Protein AF-A0A954RP31-F1 (afdb_monomer_lite)

Radius of gyration: 17.35 Å; chains: 1; bounding box: 30×21×63 Å

pLDDT: mean 80.09, std 14.46, range [45.56, 96.0]

Foldseek 3Di:
DVPDPPDDPQNVQVVCLVVVPPVNQQWARPDPLLVVLCVLLVHDDPDPVRSGVVQCVVQVVVVGHRSVSNVCCVVCVVVSSVVSVVVVVVVVVVVVPPDDDD

Secondary structure (DSSP, 8-state):
-TTSTT--HHHHHHHHHHTT-GGGTT-----HHHHHHHHHTT---SSHHHHHHHHHHHHHHTT--HHHHHHHHHHTHHHHHHHHHHHHHHHHHHHTTS----

Sequence (102 aa):
MKTFPGIGPKYARNIMMDVYHEDFRDSIAIDVRIKAVTKALGLTFASYDEHEHFFLGVAADAGLNGWELDRLLFNFRGEIETRLQDRGVRTLLKEGGQHCSA

Structure (mmCIF, N/CA/C/O backbone):
data_AF-A0A954RP31-F1
#
_entry.id   AF-A0A954RP31-F1
#
loop_
_atom_site.group_PDB
_atom_site.id
_atom_site.type_symbol
_atom_site.label_atom_id
_atom_site.label_alt_id
_atom_site.label_comp_id
_atom_site.label_asym_id
_atom_site.label_entity_id
_atom_site.label_seq_id
_atom_site.pdbx_PDB_ins_code
_atom_site.Cartn_x
_atom_site.Cartn_y
_atom_site.Cartn_z
_atom_site.occupancy
_atom_site.B_iso_or_equiv
_atom_site.auth_seq_id
_atom_site.auth_comp_id
_atom_site.auth_asym_id
_atom_site.auth_atom_id
_atom_site.pdbx_PDB_model_num
ATOM 1 N N . MET A 1 1 ? 9.706 -0.036 -17.834 1.00 56.75 1 MET A N 1
ATOM 2 C CA . MET A 1 1 ? 9.469 1.338 -17.323 1.00 56.75 1 MET A CA 1
ATOM 3 C C . MET A 1 1 ? 10.559 1.879 -16.398 1.00 56.75 1 MET A C 1
ATOM 5 O O . MET A 1 1 ? 10.866 3.054 -16.516 1.00 56.75 1 MET A O 1
ATOM 9 N N . LYS A 1 2 ? 11.187 1.070 -15.527 1.00 58.09 2 LYS A N 1
ATOM 10 C CA . LYS A 1 2 ? 12.274 1.522 -14.622 1.00 58.09 2 LYS A CA 1
ATOM 11 C C . LYS A 1 2 ? 13.578 1.958 -15.332 1.00 58.09 2 LYS A C 1
ATOM 13 O O . LYS A 1 2 ? 14.525 2.368 -14.679 1.00 58.09 2 LYS A O 1
ATOM 18 N N . THR A 1 3 ? 13.641 1.838 -16.657 1.00 65.69 3 THR A N 1
ATOM 19 C CA . THR A 1 3 ?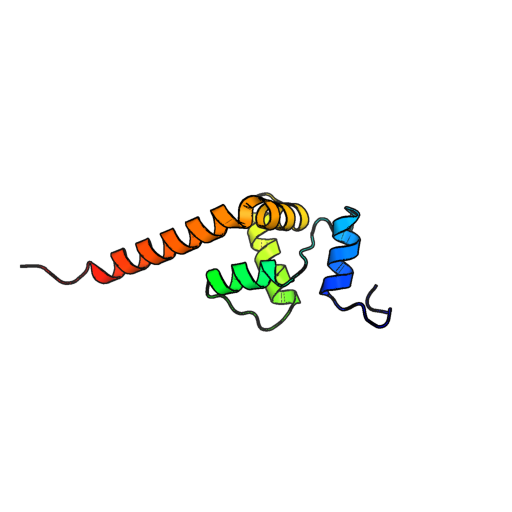 14.794 2.189 -17.502 1.00 65.69 3 THR A CA 1
ATOM 20 C C . THR A 1 3 ? 14.851 3.674 -17.867 1.00 65.69 3 THR A C 1
ATOM 22 O O . THR A 1 3 ? 15.861 4.123 -18.399 1.00 65.69 3 THR A O 1
ATOM 25 N N . PHE A 1 4 ? 13.791 4.442 -17.597 1.00 61.28 4 PHE A N 1
ATOM 26 C CA . PHE A 1 4 ? 13.759 5.879 -17.861 1.00 61.28 4 PHE A CA 1
ATOM 27 C C . PHE A 1 4 ? 14.274 6.670 -16.646 1.00 61.28 4 PHE A C 1
ATOM 29 O O . PHE A 1 4 ? 13.776 6.459 -15.533 1.00 61.28 4 PHE A O 1
ATOM 36 N N . PRO A 1 5 ? 15.232 7.600 -16.831 1.00 64.12 5 PRO A N 1
ATOM 37 C CA . PRO A 1 5 ? 15.712 8.468 -15.760 1.00 64.12 5 PRO A CA 1
ATOM 38 C C . PRO A 1 5 ? 14.551 9.221 -15.095 1.00 64.12 5 PRO A C 1
ATOM 40 O O . PRO A 1 5 ? 13.751 9.859 -15.774 1.00 64.12 5 PRO A O 1
ATOM 43 N N . GLY A 1 6 ? 14.442 9.128 -13.767 1.00 66.06 6 GLY A N 1
ATOM 44 C CA . GLY A 1 6 ? 13.366 9.760 -12.990 1.00 66.06 6 GLY A CA 1
ATOM 45 C C . GLY A 1 6 ? 12.125 8.889 -12.742 1.00 66.06 6 GLY A C 1
ATOM 46 O O . GLY A 1 6 ? 11.279 9.276 -11.935 1.00 66.06 6 GLY A O 1
ATOM 47 N N . ILE A 1 7 ? 12.022 7.693 -13.340 1.00 67.88 7 ILE A N 1
ATOM 48 C CA . ILE A 1 7 ? 10.907 6.763 -13.088 1.00 67.88 7 ILE A CA 1
ATOM 49 C C . ILE A 1 7 ? 11.303 5.720 -12.036 1.00 67.88 7 ILE A C 1
ATOM 51 O O . ILE A 1 7 ? 11.795 4.633 -12.338 1.00 67.88 7 ILE A O 1
ATOM 55 N N . GLY A 1 8 ? 11.049 6.053 -10.769 1.00 73.12 8 GLY A N 1
ATOM 56 C CA . GLY A 1 8 ? 11.122 5.096 -9.661 1.00 73.12 8 GLY A CA 1
ATOM 57 C C . GLY A 1 8 ? 9.935 4.112 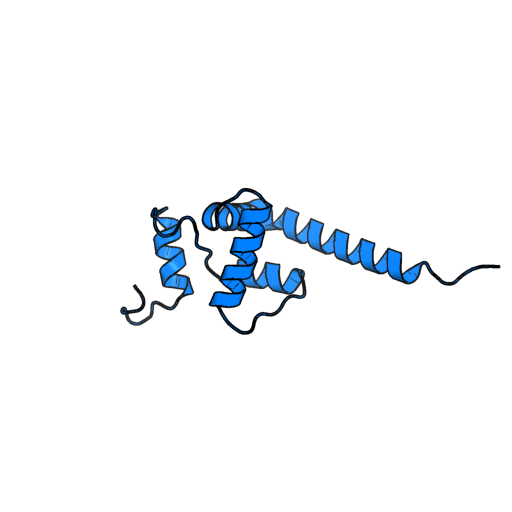-9.629 1.00 73.12 8 GLY A C 1
ATOM 58 O O . GLY A 1 8 ? 8.954 4.310 -10.351 1.00 73.12 8 GLY A O 1
ATOM 59 N N . PRO A 1 9 ? 9.969 3.084 -8.754 1.00 71.06 9 PRO A N 1
ATOM 60 C CA . PRO A 1 9 ? 8.923 2.055 -8.645 1.00 71.06 9 PRO A CA 1
ATOM 61 C C . PRO A 1 9 ? 7.498 2.617 -8.522 1.00 71.06 9 PRO A C 1
ATOM 63 O O . PRO A 1 9 ? 6.605 2.178 -9.239 1.00 71.06 9 PRO A O 1
ATOM 66 N N . LYS A 1 10 ? 7.316 3.672 -7.716 1.00 76.31 10 LYS A N 1
ATOM 67 C CA . LYS A 1 10 ? 6.042 4.395 -7.578 1.00 76.31 10 LYS A CA 1
ATOM 68 C C . LYS A 1 10 ? 5.516 4.918 -8.918 1.00 76.31 10 LYS A C 1
ATOM 70 O O . LYS A 1 10 ? 4.368 4.673 -9.264 1.00 76.31 10 LYS A O 1
ATOM 75 N N . TYR A 1 11 ? 6.330 5.676 -9.657 1.00 67.25 11 TYR A N 1
ATOM 76 C CA . TYR A 1 11 ? 5.887 6.310 -10.903 1.00 67.25 11 TYR A CA 1
ATOM 77 C C . TYR A 1 11 ? 5.646 5.280 -12.007 1.00 67.25 11 TYR A C 1
ATOM 79 O O . TYR A 1 11 ? 4.722 5.449 -12.795 1.00 67.25 11 TYR A O 1
ATOM 87 N N . ALA A 1 12 ? 6.410 4.182 -12.011 1.00 74.62 12 ALA A N 1
ATOM 88 C CA . ALA A 1 12 ? 6.173 3.065 -12.919 1.00 74.62 12 ALA A CA 1
ATOM 89 C C . ALA A 1 12 ? 4.802 2.400 -12.694 1.00 74.62 12 ALA A C 1
ATOM 91 O O . ALA A 1 12 ? 4.181 1.974 -13.662 1.00 74.62 12 ALA A O 1
ATOM 92 N N . ARG A 1 13 ? 4.324 2.321 -11.442 1.00 73.19 13 ARG A N 1
ATOM 93 C CA . ARG A 1 13 ? 2.982 1.807 -11.122 1.00 73.19 13 ARG A CA 1
ATOM 94 C C . ARG A 1 13 ? 1.893 2.844 -11.382 1.00 73.19 13 ARG A C 1
ATOM 96 O O . ARG A 1 13 ? 0.985 2.557 -12.147 1.00 73.19 13 ARG A O 1
ATOM 103 N N . ASN A 1 14 ? 2.022 4.054 -10.832 1.00 77.00 14 ASN A N 1
ATOM 104 C CA . ASN A 1 14 ? 0.993 5.098 -10.940 1.00 77.00 14 ASN A CA 1
ATOM 105 C C . ASN A 1 14 ? 0.586 5.394 -12.386 1.00 77.00 14 ASN A C 1
ATOM 107 O O . ASN A 1 14 ? -0.601 5.412 -12.679 1.00 77.00 14 ASN A O 1
ATOM 111 N N . ILE A 1 15 ? 1.552 5.578 -13.294 1.00 78.25 15 ILE A N 1
ATOM 112 C CA . ILE A 1 15 ? 1.250 5.917 -14.695 1.00 78.25 15 ILE A CA 1
ATOM 113 C C . ILE A 1 15 ? 0.403 4.818 -15.348 1.00 78.25 15 ILE A C 1
ATOM 115 O O . ILE A 1 15 ? -0.576 5.105 -16.029 1.00 78.25 15 ILE A O 1
ATOM 119 N N . MET A 1 16 ? 0.761 3.557 -15.110 1.00 78.94 16 MET A N 1
ATOM 120 C CA . MET A 1 16 ? 0.083 2.411 -15.712 1.00 78.94 16 MET A CA 1
ATOM 121 C C . MET A 1 16 ? -1.258 2.101 -15.034 1.00 78.94 16 MET A C 1
ATOM 123 O O . MET A 1 16 ? -2.199 1.660 -15.692 1.00 78.94 16 MET A O 1
ATOM 127 N N . MET A 1 17 ? -1.375 2.388 -13.736 1.00 79.19 17 MET A N 1
ATOM 128 C CA . MET A 1 17 ? -2.633 2.311 -12.991 1.00 79.19 17 MET A CA 1
ATOM 129 C C . MET A 1 17 ? -3.614 3.424 -13.390 1.00 79.19 17 MET A C 1
ATOM 131 O O . MET A 1 17 ? -4.823 3.189 -13.413 1.00 79.19 17 MET A O 1
ATOM 135 N N . ASP A 1 18 ? -3.137 4.627 -13.717 1.00 79.88 18 ASP A N 1
ATOM 136 C CA . ASP A 1 1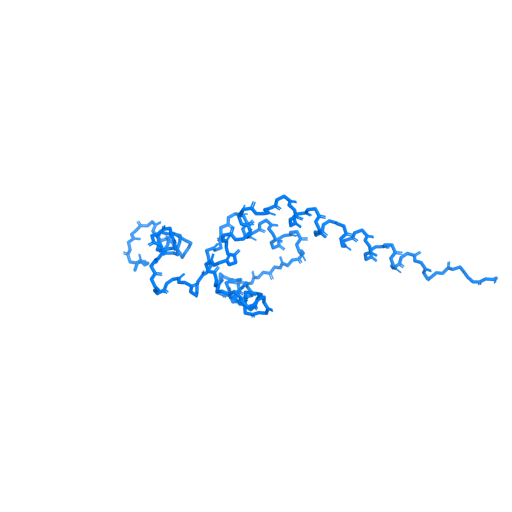8 ? -3.991 5.745 -14.143 1.00 79.88 18 ASP A CA 1
ATOM 137 C C . ASP A 1 18 ? -4.623 5.510 -15.518 1.00 79.88 18 ASP A C 1
ATOM 139 O O . ASP A 1 18 ? -5.767 5.901 -15.737 1.00 79.88 18 ASP A O 1
ATOM 143 N N . VAL A 1 19 ? -3.938 4.794 -16.414 1.00 81.88 19 VAL A N 1
ATOM 144 C CA . VAL A 1 19 ? -4.503 4.365 -17.709 1.00 81.88 19 VAL A CA 1
ATOM 145 C C . VAL A 1 19 ? -5.260 3.032 -17.630 1.00 81.88 19 VAL A C 1
ATOM 147 O O . VAL A 1 19 ? -5.664 2.501 -18.661 1.00 81.88 19 VAL A O 1
ATOM 150 N N . TYR A 1 20 ? -5.446 2.481 -16.424 1.00 79.12 20 TYR A N 1
ATOM 151 C CA . TYR A 1 20 ? -6.100 1.190 -16.175 1.00 79.12 20 TYR A CA 1
ATOM 152 C C . TYR A 1 20 ? -5.544 0.037 -17.037 1.00 79.12 20 TYR A C 1
ATOM 154 O O . TYR A 1 20 ? -6.286 -0.791 -17.576 1.00 79.12 20 TYR A O 1
ATOM 162 N N . HIS A 1 21 ? -4.217 -0.011 -17.181 1.00 82.12 21 HIS A N 1
ATOM 163 C CA . HIS A 1 21 ? -3.548 -1.050 -17.959 1.00 82.12 21 HIS A CA 1
ATOM 164 C C . HIS A 1 21 ? -3.732 -2.428 -17.310 1.00 82.12 21 HIS A C 1
ATOM 166 O O . HIS A 1 21 ? -3.596 -2.569 -16.095 1.00 82.12 21 HIS A O 1
ATOM 172 N N . GLU A 1 22 ? -3.997 -3.456 -18.118 1.00 84.25 22 GLU A N 1
ATOM 173 C CA . GLU A 1 22 ? -4.302 -4.815 -17.647 1.00 84.25 22 GLU A CA 1
ATOM 174 C C . GLU A 1 22 ? -3.207 -5.415 -16.752 1.00 84.25 22 GLU A C 1
ATOM 176 O O . GLU A 1 22 ? -3.513 -5.860 -15.649 1.00 84.25 22 GLU A O 1
ATOM 181 N N . ASP A 1 23 ? -1.935 -5.287 -17.143 1.00 82.31 23 ASP A N 1
ATOM 182 C CA . ASP A 1 23 ? -0.776 -5.765 -16.366 1.00 82.31 23 ASP A CA 1
ATOM 183 C C . ASP A 1 23 ? -0.588 -5.108 -14.984 1.00 82.31 23 ASP A C 1
ATOM 185 O O . ASP A 1 23 ? 0.287 -5.508 -14.217 1.00 82.31 23 ASP A O 1
ATOM 189 N N . PHE A 1 24 ? -1.348 -4.056 -14.672 1.00 82.25 24 PHE A N 1
ATOM 190 C CA . PHE A 1 24 ? -1.208 -3.277 -13.439 1.00 82.25 24 PHE A CA 1
ATOM 191 C C . PHE A 1 24 ? -2.484 -3.281 -12.593 1.00 82.25 24 PHE A C 1
ATOM 193 O O . PHE A 1 24 ? -2.570 -2.534 -11.618 1.00 82.25 24 PHE A O 1
ATOM 200 N N . ARG A 1 25 ? -3.465 -4.128 -12.937 1.00 86.31 25 ARG A N 1
ATOM 201 C CA . ARG A 1 25 ? -4.670 -4.331 -12.117 1.00 86.31 25 ARG A CA 1
ATOM 202 C C . ARG A 1 25 ? -4.336 -5.005 -10.783 1.00 86.31 25 ARG A C 1
ATOM 204 O O . ARG A 1 25 ? -4.875 -4.612 -9.754 1.00 86.31 25 ARG A O 1
ATOM 211 N N . ASP A 1 26 ? -3.356 -5.907 -10.784 1.00 89.00 26 ASP A N 1
ATOM 212 C CA . ASP A 1 26 ? -2.806 -6.559 -9.587 1.00 89.00 26 ASP A CA 1
ATOM 213 C C . ASP A 1 26 ? -1.533 -5.854 -9.099 1.00 89.00 26 ASP A C 1
ATOM 215 O O . ASP A 1 26 ? -0.481 -6.451 -8.875 1.00 89.00 26 ASP A O 1
ATOM 219 N N . SER A 1 27 ? -1.583 -4.530 -9.000 1.00 88.19 27 SER A N 1
ATOM 220 C CA . SER A 1 27 ? -0.488 -3.728 -8.455 1.00 88.19 27 SER A CA 1
ATOM 221 C C . SER A 1 27 ? -1.033 -2.588 -7.615 1.00 88.19 27 SER A C 1
ATOM 223 O O . SER A 1 27 ? -2.145 -2.113 -7.845 1.00 88.19 27 SER A O 1
ATOM 225 N N . ILE A 1 28 ? -0.228 -2.121 -6.661 1.00 89.62 28 ILE A N 1
ATOM 226 C CA . ILE A 1 28 ? -0.559 -0.943 -5.861 1.00 89.62 28 ILE A CA 1
ATOM 227 C C . ILE A 1 28 ? 0.652 -0.024 -5.736 1.00 89.62 28 ILE A C 1
ATOM 229 O O . ILE A 1 28 ? 1.781 -0.434 -5.456 1.00 89.62 28 ILE A O 1
ATOM 233 N N . ALA A 1 29 ? 0.428 1.263 -5.975 1.00 90.44 29 ALA A N 1
ATOM 234 C CA . ALA A 1 29 ? 1.485 2.250 -5.896 1.00 90.44 29 ALA A CA 1
ATOM 235 C C . ALA A 1 29 ? 1.678 2.730 -4.455 1.00 90.44 29 ALA A C 1
ATOM 237 O O . ALA A 1 29 ? 0.817 3.386 -3.871 1.00 90.44 29 ALA A O 1
ATOM 238 N N . ILE A 1 30 ? 2.862 2.487 -3.891 1.00 90.38 30 ILE A N 1
ATOM 239 C CA . ILE A 1 30 ? 3.197 2.949 -2.542 1.00 90.38 30 ILE A CA 1
ATOM 240 C C . ILE A 1 30 ? 3.575 4.434 -2.580 1.00 90.38 30 ILE A C 1
ATOM 242 O O . ILE A 1 30 ? 4.748 4.830 -2.634 1.00 90.38 30 ILE A O 1
ATOM 246 N N . ASP A 1 31 ? 2.554 5.284 -2.573 1.00 87.75 31 ASP A N 1
ATOM 247 C CA . ASP A 1 31 ? 2.685 6.732 -2.499 1.00 87.75 31 ASP A CA 1
ATOM 248 C C . ASP A 1 31 ? 2.496 7.277 -1.070 1.00 87.75 31 ASP A C 1
ATOM 250 O O . ASP A 1 31 ? 2.463 6.543 -0.083 1.00 87.75 31 ASP A O 1
ATOM 254 N N . VAL A 1 32 ? 2.421 8.603 -0.934 1.00 86.12 32 VAL A N 1
ATOM 255 C CA . VAL A 1 32 ? 2.269 9.258 0.374 1.00 86.12 32 VAL A CA 1
ATOM 256 C C . VAL A 1 32 ? 0.936 8.937 1.064 1.00 86.12 32 VAL A C 1
ATOM 258 O O . VAL A 1 32 ? 0.886 8.970 2.291 1.00 86.12 32 VAL A O 1
ATOM 261 N N . ARG A 1 33 ? -0.122 8.605 0.310 1.00 86.50 33 ARG A N 1
ATOM 262 C CA . ARG A 1 33 ? -1.452 8.252 0.833 1.00 86.50 33 ARG A CA 1
ATOM 263 C C . ARG A 1 33 ? -1.413 6.852 1.435 1.00 86.50 33 ARG A C 1
ATOM 265 O O . ARG A 1 33 ? -1.756 6.689 2.603 1.00 86.50 33 ARG A O 1
ATOM 272 N N . ILE A 1 34 ? -0.889 5.877 0.693 1.00 89.31 34 ILE A N 1
ATOM 273 C CA . ILE A 1 34 ? -0.708 4.505 1.195 1.00 89.31 34 ILE A CA 1
ATOM 274 C C . ILE A 1 34 ? 0.232 4.490 2.408 1.00 89.31 34 ILE A C 1
ATOM 276 O O . ILE A 1 34 ? -0.051 3.838 3.417 1.00 89.31 34 ILE A O 1
ATOM 280 N N . LYS A 1 35 ? 1.307 5.288 2.381 1.00 89.94 35 LYS A N 1
ATOM 281 C CA . LYS A 1 35 ? 2.194 5.465 3.543 1.00 89.94 35 LYS A CA 1
ATOM 282 C C . LYS A 1 35 ? 1.484 6.078 4.754 1.00 89.94 35 LYS A C 1
ATOM 284 O O . LYS A 1 35 ? 1.781 5.679 5.877 1.00 89.94 35 LYS A O 1
ATOM 289 N N . ALA A 1 36 ? 0.547 7.006 4.556 1.00 86.94 36 ALA A N 1
ATOM 290 C CA . ALA A 1 36 ? -0.242 7.567 5.652 1.00 86.94 36 ALA A CA 1
ATOM 291 C C . ALA A 1 36 ? -1.161 6.513 6.292 1.00 86.94 36 ALA A C 1
ATOM 293 O O . ALA A 1 36 ? -1.170 6.394 7.515 1.00 86.94 36 ALA A O 1
ATOM 294 N N . VAL A 1 37 ? -1.846 5.698 5.481 1.00 87.06 37 VAL A N 1
ATOM 295 C CA . VAL A 1 37 ? -2.669 4.570 5.965 1.00 87.06 37 VAL A CA 1
ATOM 296 C C . VAL A 1 37 ? -1.815 3.571 6.747 1.00 87.06 37 VAL A C 1
ATOM 298 O O . VAL A 1 37 ? -2.161 3.177 7.855 1.00 87.06 37 VAL A O 1
ATOM 301 N N . THR A 1 38 ? -0.647 3.229 6.213 1.00 89.94 38 THR A N 1
ATOM 302 C CA . THR A 1 38 ? 0.317 2.320 6.854 1.00 89.94 38 THR A CA 1
ATOM 303 C C . THR A 1 38 ? 0.769 2.834 8.217 1.00 89.94 38 THR A C 1
ATOM 305 O O . THR A 1 38 ? 0.776 2.094 9.199 1.00 89.94 38 THR A O 1
ATOM 308 N N . LYS A 1 39 ? 1.083 4.132 8.300 1.00 88.94 39 LYS A N 1
ATOM 309 C CA . LYS A 1 39 ? 1.442 4.792 9.555 1.00 88.94 39 LYS A CA 1
ATOM 310 C C . LYS A 1 39 ? 0.281 4.786 10.553 1.00 88.94 39 LYS A C 1
ATOM 312 O O . LYS A 1 39 ? 0.515 4.555 11.733 1.00 88.94 39 LYS A O 1
ATOM 317 N N . ALA A 1 40 ? -0.948 5.027 10.096 1.00 85.00 40 ALA A N 1
ATOM 318 C CA . ALA A 1 40 ? -2.139 4.984 10.947 1.00 85.00 40 ALA A CA 1
ATOM 319 C C . ALA A 1 40 ? -2.416 3.574 11.498 1.00 85.00 40 ALA A C 1
ATOM 321 O O . ALA A 1 40 ? -2.909 3.439 12.613 1.00 85.00 40 ALA A O 1
ATOM 322 N N . LEU A 1 41 ? -2.048 2.534 10.745 1.00 85.81 41 LEU A N 1
ATOM 323 C CA . LEU A 1 41 ? -2.092 1.137 11.181 1.00 85.81 41 LEU A CA 1
ATOM 324 C C . LEU A 1 41 ? -0.941 0.749 12.127 1.00 85.81 41 LEU A C 1
ATOM 326 O O . LEU A 1 41 ? -0.944 -0.362 12.649 1.00 85.81 41 LEU A O 1
ATOM 330 N N . GLY A 1 42 ? 0.044 1.627 12.344 1.00 88.94 42 GLY A N 1
ATOM 331 C CA . GLY A 1 42 ? 1.229 1.323 13.152 1.00 88.94 42 GLY A CA 1
ATOM 332 C C . GLY A 1 42 ? 2.191 0.329 12.493 1.00 88.94 42 GLY A C 1
ATOM 333 O O . GLY A 1 42 ? 2.986 -0.296 13.188 1.00 88.94 42 GLY A O 1
ATOM 334 N N . LEU A 1 43 ? 2.118 0.170 11.169 1.00 91.38 43 LEU A N 1
ATOM 335 C CA . LEU A 1 43 ? 2.930 -0.782 10.415 1.00 91.38 43 LEU A CA 1
ATOM 336 C C . LEU A 1 43 ? 4.189 -0.119 9.847 1.00 91.38 43 LEU A C 1
ATOM 338 O O . LEU A 1 43 ? 4.204 1.068 9.507 1.00 91.38 43 LEU A O 1
ATOM 342 N N . THR A 1 44 ? 5.245 -0.911 9.698 1.00 92.94 44 THR A N 1
ATOM 343 C CA . THR A 1 44 ? 6.483 -0.541 9.010 1.00 92.94 44 THR A CA 1
ATOM 344 C C . THR A 1 44 ? 6.921 -1.697 8.116 1.00 92.94 44 THR A C 1
ATOM 346 O O . THR A 1 44 ? 6.646 -2.853 8.417 1.00 92.94 44 THR A O 1
ATOM 349 N N . PHE A 1 45 ? 7.586 -1.379 7.006 1.00 93.62 45 PHE A N 1
ATOM 350 C CA . PHE A 1 45 ? 8.046 -2.361 6.023 1.00 93.62 45 PHE A CA 1
ATOM 351 C C . PHE A 1 45 ? 9.502 -2.085 5.660 1.00 93.62 45 PHE A C 1
ATOM 353 O O . PHE A 1 45 ? 9.911 -0.919 5.588 1.00 93.62 45 PHE A O 1
ATOM 360 N N . ALA A 1 46 ? 10.283 -3.139 5.426 1.00 92.12 46 ALA A N 1
ATOM 361 C CA . ALA A 1 46 ? 11.705 -3.018 5.114 1.00 92.12 46 ALA A CA 1
ATOM 362 C C . ALA A 1 46 ? 11.950 -2.642 3.645 1.00 92.12 46 ALA A C 1
ATOM 364 O O . ALA A 1 46 ? 12.995 -2.079 3.310 1.00 92.12 46 ALA A O 1
ATOM 365 N N . SER A 1 47 ? 10.993 -2.930 2.759 1.00 92.62 47 SER A N 1
ATOM 366 C CA . SER A 1 47 ? 11.110 -2.663 1.325 1.00 92.62 47 SER A CA 1
ATOM 367 C C . SER A 1 47 ? 9.789 -2.229 0.687 1.00 92.62 47 SER A C 1
ATOM 369 O O . SER A 1 47 ? 8.711 -2.409 1.250 1.00 92.62 47 SER A O 1
ATOM 371 N N . TYR A 1 48 ? 9.881 -1.659 -0.520 1.00 88.38 48 TYR A N 1
ATOM 372 C CA . TYR A 1 48 ? 8.708 -1.334 -1.336 1.00 88.38 48 TYR A CA 1
ATOM 373 C C . TYR A 1 48 ? 7.899 -2.593 -1.670 1.00 88.38 48 TYR A C 1
ATOM 375 O O . TYR A 1 48 ? 6.680 -2.567 -1.569 1.00 88.38 48 TYR A O 1
ATOM 383 N N . ASP A 1 49 ? 8.574 -3.684 -2.037 1.00 90.88 49 ASP A N 1
ATOM 384 C CA . ASP A 1 49 ? 7.919 -4.911 -2.502 1.00 90.88 49 ASP A CA 1
ATOM 385 C C . ASP A 1 49 ? 7.160 -5.610 -1.368 1.00 90.88 49 ASP A C 1
ATOM 387 O O . ASP A 1 49 ? 6.072 -6.134 -1.587 1.00 90.88 49 ASP A O 1
ATOM 391 N N . GLU A 1 50 ? 7.699 -5.575 -0.147 1.00 94.19 50 GLU A N 1
ATOM 392 C CA . GLU A 1 50 ? 7.019 -6.069 1.057 1.00 94.19 50 GLU A CA 1
ATOM 393 C C . GLU A 1 50 ? 5.776 -5.229 1.379 1.00 94.19 50 GLU A C 1
ATOM 395 O O . GLU A 1 50 ? 4.710 -5.763 1.684 1.00 94.19 50 GLU A O 1
ATOM 400 N N . HIS A 1 51 ? 5.898 -3.907 1.245 1.00 94.00 51 HIS A N 1
ATOM 401 C CA . HIS A 1 51 ? 4.791 -2.978 1.438 1.00 94.00 51 HIS A CA 1
ATOM 402 C C . HIS A 1 51 ? 3.687 -3.201 0.391 1.00 94.00 51 HIS A C 1
ATOM 404 O O . HIS A 1 51 ? 2.509 -3.255 0.739 1.00 94.00 51 HIS A O 1
ATOM 410 N N . GLU A 1 52 ? 4.058 -3.383 -0.879 1.00 93.81 52 GLU A N 1
ATOM 411 C CA . GLU A 1 52 ? 3.134 -3.717 -1.973 1.00 93.81 52 GLU A CA 1
ATOM 412 C C . GLU A 1 52 ? 2.441 -5.064 -1.718 1.00 93.81 52 GLU A C 1
ATOM 414 O O . GLU A 1 52 ? 1.213 -5.131 -1.769 1.00 93.81 52 GLU A O 1
ATOM 419 N N . HIS A 1 53 ? 3.189 -6.107 -1.341 1.00 95.06 53 HIS A N 1
ATOM 420 C CA . HIS A 1 53 ? 2.627 -7.429 -1.039 1.00 95.06 53 HIS A CA 1
ATOM 421 C C . HIS A 1 53 ? 1.617 -7.409 0.104 1.00 95.06 53 HIS A C 1
ATOM 423 O O . HIS A 1 53 ? 0.591 -8.081 0.011 1.00 95.06 53 HIS A O 1
ATOM 429 N N . PHE A 1 54 ? 1.873 -6.636 1.163 1.00 96.00 54 PHE A N 1
ATOM 430 C CA . PHE A 1 54 ? 0.921 -6.509 2.264 1.00 96.00 54 PHE A CA 1
ATOM 431 C C . PHE A 1 54 ? -0.446 -6.024 1.767 1.00 96.00 54 PHE A C 1
ATOM 433 O O . PHE A 1 54 ? -1.471 -6.637 2.061 1.00 96.00 54 PHE A O 1
ATOM 440 N N . PHE A 1 55 ? -0.471 -4.950 0.976 1.00 94.62 55 PHE A N 1
ATOM 441 C CA . PHE A 1 55 ? -1.729 -4.403 0.468 1.00 94.62 55 PHE A CA 1
ATOM 442 C C . PHE A 1 55 ? -2.382 -5.294 -0.588 1.00 94.62 55 PHE A C 1
ATOM 444 O O . PHE A 1 55 ? -3.607 -5.348 -0.639 1.00 94.62 55 PHE A O 1
ATOM 451 N N . LEU A 1 56 ? -1.607 -6.030 -1.387 1.00 95.62 56 LEU A N 1
ATOM 452 C CA . LEU A 1 56 ? -2.170 -7.045 -2.281 1.00 95.62 56 LEU A CA 1
ATOM 453 C C . LEU A 1 56 ? -2.835 -8.187 -1.497 1.00 95.62 56 LEU A C 1
ATOM 455 O O . LEU A 1 56 ? -3.902 -8.647 -1.894 1.00 95.62 56 LEU A O 1
ATOM 459 N N . GLY A 1 57 ? -2.270 -8.585 -0.353 1.00 95.81 57 GLY A N 1
ATOM 460 C CA . GLY A 1 57 ? -2.917 -9.518 0.573 1.00 95.81 57 GLY A CA 1
ATOM 461 C C . GLY A 1 57 ? -4.243 -8.973 1.108 1.00 95.81 57 GLY A C 1
ATOM 462 O O . GLY A 1 57 ? -5.264 -9.647 1.025 1.00 95.81 57 GLY A O 1
ATOM 463 N N . VAL A 1 58 ? -4.259 -7.711 1.552 1.00 94.19 58 VAL A N 1
ATOM 464 C CA . VAL A 1 58 ? -5.493 -7.033 1.996 1.00 94.19 58 VAL A CA 1
ATOM 465 C C . VAL A 1 58 ? -6.536 -6.953 0.875 1.00 94.19 58 VAL A C 1
ATOM 467 O O . VAL A 1 58 ? -7.727 -7.109 1.139 1.00 94.19 58 VAL A O 1
ATOM 470 N N . ALA A 1 59 ? -6.111 -6.709 -0.367 1.00 94.81 59 ALA A N 1
ATOM 471 C CA . ALA A 1 59 ? -7.005 -6.684 -1.521 1.00 94.81 59 ALA A CA 1
ATOM 472 C C . ALA A 1 59 ? -7.641 -8.064 -1.735 1.00 94.81 59 ALA A C 1
ATOM 474 O O . ALA A 1 59 ? -8.866 -8.164 -1.803 1.00 94.81 59 ALA A O 1
ATOM 475 N N . ALA A 1 60 ? -6.827 -9.123 -1.731 1.00 95.62 60 ALA A N 1
ATOM 476 C CA . ALA A 1 60 ? -7.293 -10.497 -1.879 1.00 95.62 60 ALA A CA 1
ATOM 477 C C . ALA A 1 60 ? -8.284 -10.897 -0.773 1.00 95.62 60 ALA A C 1
ATOM 479 O O . ALA A 1 60 ? -9.353 -11.429 -1.077 1.00 95.62 60 ALA A O 1
ATOM 480 N N . ASP A 1 61 ? -7.985 -10.567 0.487 1.00 95.50 61 ASP A N 1
ATOM 481 C CA . ASP A 1 61 ? -8.876 -10.818 1.629 1.00 95.50 61 ASP A CA 1
ATOM 482 C C . ASP A 1 61 ? -10.221 -10.077 1.497 1.00 95.50 61 ASP A C 1
ATOM 484 O O . ASP A 1 61 ? -11.253 -10.546 1.982 1.00 95.50 61 ASP A O 1
ATOM 488 N N . ALA A 1 62 ? -10.223 -8.922 0.825 1.00 92.19 62 ALA A N 1
ATOM 489 C CA . ALA A 1 62 ? -11.414 -8.126 0.540 1.00 92.19 62 ALA A CA 1
ATOM 490 C C . ALA A 1 62 ? -12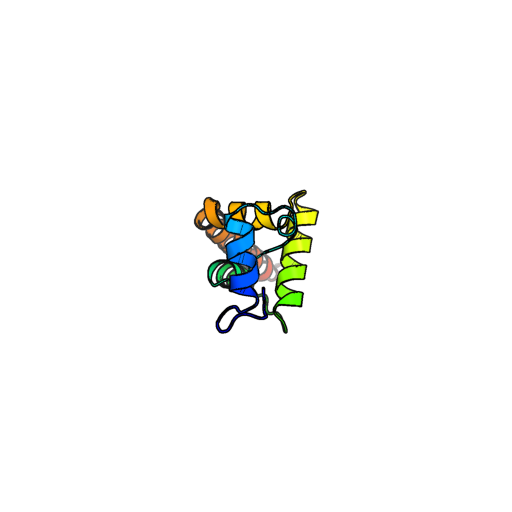.135 -8.523 -0.764 1.00 92.19 62 ALA A C 1
ATOM 492 O O . ALA A 1 62 ? -13.175 -7.940 -1.075 1.00 92.19 62 ALA A O 1
ATOM 493 N N . GLY A 1 63 ? -11.610 -9.488 -1.528 1.00 95.06 63 GLY A N 1
ATOM 494 C CA . GLY A 1 63 ? -12.143 -9.865 -2.841 1.00 95.06 63 GLY A CA 1
ATOM 495 C C . GLY A 1 63 ? -11.946 -8.794 -3.921 1.00 95.06 63 GLY A C 1
ATOM 496 O O . GLY A 1 63 ? -12.745 -8.718 -4.852 1.00 95.06 63 GLY A O 1
ATOM 497 N N . LEU A 1 64 ? -10.917 -7.959 -3.775 1.00 94.75 64 LEU A N 1
ATOM 498 C CA . LEU A 1 64 ? -10.538 -6.881 -4.688 1.00 94.75 64 LEU A CA 1
ATOM 499 C C . LEU A 1 64 ? -9.179 -7.180 -5.332 1.00 94.75 64 LEU A C 1
ATOM 501 O O . LEU A 1 64 ? -8.354 -7.899 -4.765 1.00 94.75 64 LEU A O 1
ATOM 505 N N . ASN A 1 65 ? -8.903 -6.566 -6.479 1.00 93.56 65 ASN A N 1
ATOM 506 C CA . ASN A 1 65 ? -7.532 -6.458 -6.988 1.00 93.56 65 ASN A CA 1
ATOM 507 C C . ASN A 1 65 ? -6.796 -5.233 -6.406 1.00 93.56 65 ASN A C 1
ATOM 509 O O . ASN A 1 65 ? -7.378 -4.374 -5.733 1.00 93.56 65 ASN A O 1
ATOM 513 N N . GLY A 1 66 ? -5.487 -5.149 -6.659 1.00 90.31 66 GLY A N 1
ATOM 514 C CA . GLY A 1 66 ? -4.634 -4.077 -6.130 1.00 90.31 66 GLY A CA 1
ATOM 515 C C . GLY A 1 66 ? -5.074 -2.674 -6.562 1.00 90.31 66 GLY A C 1
ATOM 516 O O . GLY A 1 66 ? -5.053 -1.738 -5.758 1.00 90.31 66 GLY A O 1
ATOM 517 N N . TRP A 1 67 ? -5.534 -2.534 -7.806 1.00 90.12 67 TRP A N 1
ATOM 518 C CA . TRP A 1 67 ? -6.030 -1.267 -8.337 1.00 90.12 67 TRP A CA 1
ATOM 519 C C . TRP A 1 67 ? -7.343 -0.835 -7.681 1.00 90.12 67 TRP A C 1
ATOM 521 O O . TRP A 1 67 ? -7.498 0.328 -7.306 1.00 90.12 67 TRP A O 1
ATOM 531 N N . GLU A 1 68 ? -8.284 -1.760 -7.510 1.00 92.25 68 GLU A N 1
ATOM 532 C CA . GLU A 1 68 ? -9.566 -1.505 -6.852 1.00 92.25 68 GLU A CA 1
ATOM 533 C C . GLU A 1 68 ? -9.363 -1.079 -5.403 1.00 92.25 68 GLU A C 1
ATOM 535 O O . GLU A 1 68 ? -9.987 -0.112 -4.956 1.00 92.25 68 GLU A O 1
ATOM 540 N N . LEU A 1 69 ? -8.445 -1.741 -4.692 1.00 93.62 69 LEU A N 1
ATOM 541 C CA . LEU A 1 69 ? -8.084 -1.338 -3.341 1.00 93.62 69 LEU A CA 1
ATOM 542 C C . LEU A 1 69 ? -7.477 0.073 -3.320 1.00 93.62 69 LEU A C 1
ATOM 544 O O . LEU A 1 69 ? -7.901 0.881 -2.497 1.00 93.62 69 LEU A O 1
ATOM 548 N N . ASP A 1 70 ? -6.550 0.415 -4.225 1.00 90.81 70 ASP A N 1
ATOM 549 C CA . ASP A 1 70 ? -5.996 1.780 -4.311 1.00 90.81 70 ASP A CA 1
ATOM 550 C C . ASP A 1 70 ? -7.099 2.832 -4.503 1.00 90.81 70 ASP A C 1
ATOM 552 O O . ASP A 1 70 ? -7.154 3.828 -3.773 1.00 90.81 70 ASP A O 1
ATOM 556 N N . ARG A 1 71 ? -8.032 2.594 -5.436 1.00 90.38 71 ARG A N 1
ATOM 557 C CA . ARG A 1 71 ? -9.144 3.521 -5.700 1.00 90.38 71 ARG A CA 1
ATOM 558 C C . ARG A 1 71 ? -10.120 3.604 -4.531 1.00 90.38 71 ARG A C 1
ATOM 560 O O . ARG A 1 71 ? -10.611 4.697 -4.243 1.00 90.38 71 ARG A O 1
ATOM 567 N N . LEU A 1 72 ? -10.363 2.504 -3.823 1.00 91.62 72 LEU A N 1
ATOM 568 C CA . LEU A 1 72 ? -11.171 2.495 -2.604 1.00 91.62 72 LEU A CA 1
ATOM 569 C C . LEU A 1 72 ? -10.499 3.318 -1.498 1.00 91.62 72 LEU A C 1
ATOM 571 O O . LEU A 1 72 ? -11.129 4.215 -0.934 1.00 91.62 72 LEU A O 1
ATOM 575 N N . LEU A 1 73 ? -9.215 3.067 -1.226 1.00 88.69 73 LEU A N 1
ATOM 576 C CA . LEU A 1 73 ? -8.444 3.805 -0.222 1.00 88.69 73 LEU A CA 1
ATOM 577 C C . LEU A 1 73 ? -8.366 5.301 -0.555 1.00 88.69 73 LEU A C 1
ATOM 579 O O . LEU A 1 73 ? -8.395 6.139 0.349 1.00 88.69 73 LEU A O 1
ATOM 583 N N . PHE A 1 74 ? -8.293 5.648 -1.841 1.00 86.25 74 PHE A N 1
ATOM 584 C CA . PHE A 1 74 ? -8.305 7.036 -2.288 1.00 86.25 74 PHE A CA 1
ATOM 585 C C . PHE A 1 74 ? -9.661 7.715 -2.083 1.00 86.25 74 PHE A C 1
ATOM 587 O O . PHE A 1 74 ? -9.714 8.793 -1.490 1.00 86.25 74 PHE A O 1
ATOM 594 N N . ASN A 1 75 ? -10.743 7.095 -2.558 1.00 87.44 75 ASN A N 1
ATOM 595 C CA . ASN A 1 75 ? -12.072 7.706 -2.562 1.00 87.44 75 ASN A CA 1
ATOM 596 C C . ASN A 1 75 ? -12.683 7.802 -1.156 1.00 87.44 75 ASN A C 1
ATOM 598 O O . ASN A 1 75 ? -13.391 8.763 -0.866 1.00 87.44 75 ASN A O 1
ATOM 602 N N . PHE A 1 76 ? -12.378 6.849 -0.270 1.00 88.31 76 PHE A N 1
ATOM 603 C CA . PHE A 1 76 ? -12.968 6.753 1.074 1.00 88.31 76 PHE A CA 1
ATOM 604 C C . PHE A 1 76 ? -11.975 7.062 2.197 1.00 88.31 76 PHE A C 1
ATOM 606 O O . PHE A 1 76 ? -12.161 6.649 3.343 1.00 88.31 76 PHE A O 1
ATOM 613 N N . ARG A 1 77 ? -10.908 7.808 1.889 1.00 83.31 77 ARG A N 1
ATOM 614 C CA . ARG A 1 77 ? -9.809 8.083 2.822 1.00 83.31 77 ARG A CA 1
ATOM 615 C C . ARG A 1 77 ? -10.274 8.570 4.199 1.00 83.31 77 ARG A C 1
ATOM 617 O O . ARG A 1 77 ? -9.799 8.058 5.207 1.00 83.31 77 ARG A O 1
ATOM 624 N N . GLY A 1 78 ? -11.196 9.534 4.240 1.00 80.81 78 GLY A N 1
ATOM 625 C CA . GLY A 1 78 ? -11.691 10.098 5.501 1.00 80.81 78 GLY A CA 1
ATOM 626 C C . GLY A 1 78 ? -12.393 9.058 6.376 1.00 80.81 78 GLY A C 1
ATOM 627 O O . GLY A 1 78 ? -12.103 8.953 7.562 1.00 80.81 78 GLY A O 1
ATOM 628 N N . GLU A 1 79 ? -13.252 8.228 5.781 1.00 85.75 79 GLU A N 1
ATOM 629 C CA . GLU A 1 79 ? -13.954 7.166 6.511 1.00 85.75 79 GLU A CA 1
ATOM 630 C C . GLU A 1 79 ? -12.995 6.104 7.050 1.00 85.75 79 GLU A C 1
ATOM 632 O O . GLU A 1 79 ? -13.168 5.609 8.166 1.00 85.75 79 GLU A O 1
ATOM 637 N N . ILE A 1 80 ? -11.974 5.756 6.266 1.00 84.38 80 ILE A N 1
ATOM 638 C CA . ILE A 1 80 ? -10.943 4.800 6.673 1.00 84.38 80 ILE A CA 1
ATOM 639 C C . ILE A 1 80 ? -10.172 5.356 7.868 1.00 84.38 80 ILE A C 1
ATOM 641 O O . ILE A 1 80 ? -10.049 4.667 8.878 1.00 84.38 80 ILE A O 1
ATOM 645 N N . GLU A 1 81 ? -9.700 6.601 7.789 1.00 82.50 81 GLU A N 1
ATOM 646 C CA . GLU A 1 81 ? -8.969 7.249 8.882 1.00 82.50 81 GLU A CA 1
ATOM 647 C C . GLU A 1 81 ? -9.811 7.296 10.170 1.00 82.50 81 GLU A C 1
ATOM 649 O O . GLU A 1 81 ? -9.321 6.884 11.225 1.00 82.50 81 GLU A O 1
ATOM 654 N N . THR A 1 82 ? -11.092 7.680 10.088 1.00 85.31 82 THR A N 1
ATOM 655 C CA . THR A 1 82 ? -12.011 7.664 11.241 1.00 85.31 82 THR A 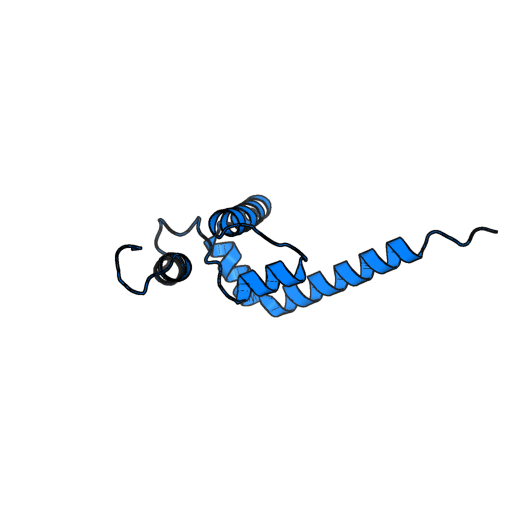CA 1
ATOM 656 C C . THR A 1 82 ? -12.154 6.263 11.837 1.00 85.31 82 THR A C 1
ATOM 658 O O . THR A 1 82 ? -11.995 6.080 13.043 1.00 85.31 82 THR A O 1
ATOM 661 N N . ARG A 1 83 ? -12.386 5.236 11.010 1.00 84.69 83 ARG A N 1
ATOM 662 C CA . ARG A 1 83 ? -12.553 3.855 11.501 1.00 84.69 83 ARG A CA 1
ATOM 663 C C . ARG A 1 83 ? -11.277 3.283 12.117 1.00 84.69 83 ARG A C 1
ATOM 665 O O . ARG A 1 83 ? -11.365 2.468 13.039 1.00 84.69 83 ARG A O 1
ATOM 672 N N . LEU A 1 84 ? -10.104 3.671 11.617 1.00 80.81 84 LEU A N 1
ATOM 673 C CA . LEU A 1 84 ? -8.821 3.272 12.199 1.00 80.81 84 LEU A CA 1
ATOM 674 C C . LEU A 1 84 ? -8.617 3.906 13.581 1.00 80.81 84 LEU A C 1
ATOM 676 O O . LEU A 1 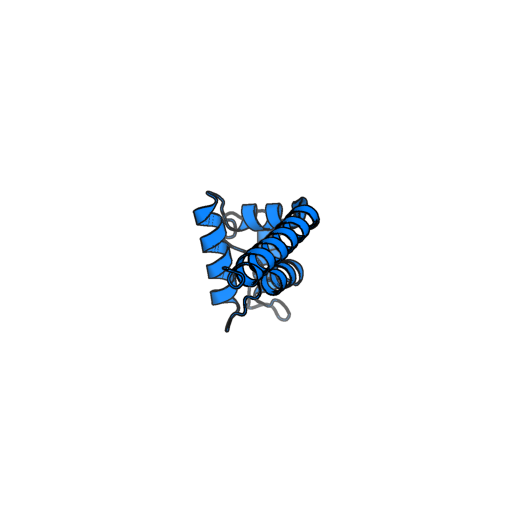84 ? -8.212 3.211 14.516 1.00 80.81 84 LEU A O 1
ATOM 680 N N . GLN A 1 85 ? -8.972 5.182 13.738 1.00 77.62 85 GLN A N 1
ATOM 681 C CA . GLN A 1 85 ? -8.918 5.881 15.025 1.00 77.62 85 GLN A CA 1
ATOM 682 C C . GLN A 1 85 ? -9.908 5.289 16.041 1.00 77.62 85 GLN A C 1
ATOM 684 O O . GLN A 1 85 ? -9.520 5.002 17.175 1.00 77.62 85 GLN A O 1
ATOM 689 N N . ASP A 1 86 ? -11.143 4.997 15.624 1.00 75.75 86 ASP A N 1
ATOM 690 C CA . ASP A 1 86 ? -12.165 4.384 16.485 1.00 75.75 86 ASP A CA 1
ATOM 691 C C . ASP A 1 86 ? -11.750 2.999 17.006 1.00 75.75 86 ASP A C 1
ATOM 693 O O . ASP A 1 86 ? -12.034 2.636 18.155 1.00 75.75 86 ASP A O 1
ATOM 697 N N . ARG A 1 87 ? -11.056 2.203 16.180 1.00 64.88 87 ARG A N 1
ATOM 698 C CA . ARG A 1 87 ? -10.507 0.908 16.610 1.00 64.88 87 ARG A CA 1
ATOM 699 C C . ARG A 1 87 ? -9.369 1.079 17.611 1.00 64.88 87 ARG A C 1
ATOM 701 O O . ARG A 1 87 ? -9.359 0.354 18.602 1.00 64.88 87 ARG A O 1
ATOM 708 N N . GLY A 1 88 ? -8.474 2.046 17.404 1.00 60.34 88 GLY A N 1
ATOM 709 C CA . GLY A 1 88 ? -7.421 2.378 18.369 1.00 60.34 88 GLY A CA 1
ATOM 710 C C . GLY A 1 88 ? -7.986 2.745 19.746 1.00 60.34 88 GLY A C 1
ATOM 711 O O . GLY A 1 88 ? -7.528 2.223 20.761 1.00 60.34 88 GLY A O 1
ATOM 712 N N . VAL A 1 89 ? -9.055 3.549 19.784 1.00 57.69 89 VAL A N 1
ATOM 713 C CA . VAL A 1 89 ? -9.753 3.918 21.030 1.00 57.69 89 VAL A CA 1
ATOM 714 C C . VAL A 1 89 ? -10.411 2.705 21.695 1.00 57.69 89 VAL A C 1
ATOM 716 O O . VAL A 1 89 ? -10.298 2.526 22.908 1.00 57.69 89 VAL A O 1
ATOM 719 N N . ARG A 1 90 ? -11.067 1.826 20.927 1.00 58.16 90 ARG A N 1
ATOM 720 C CA . ARG A 1 90 ? -11.690 0.611 21.485 1.00 58.16 90 ARG A CA 1
ATOM 721 C C . ARG A 1 90 ? -10.678 -0.401 22.024 1.00 58.16 90 ARG A C 1
ATOM 723 O O . ARG A 1 90 ? -10.996 -1.070 23.005 1.00 58.16 90 ARG A O 1
ATOM 730 N N . THR A 1 91 ? -9.500 -0.528 21.416 1.00 55.66 91 THR A N 1
ATOM 731 C CA . THR A 1 91 ? -8.432 -1.402 21.930 1.00 55.66 91 THR A CA 1
ATOM 732 C C . THR A 1 91 ? -7.882 -0.865 23.255 1.00 55.66 91 THR A C 1
ATOM 734 O O . THR A 1 91 ? -7.823 -1.615 24.226 1.00 55.66 91 THR A O 1
ATOM 737 N N . LEU A 1 92 ? -7.626 0.446 23.353 1.00 53.91 92 LEU A N 1
ATOM 738 C CA . LEU A 1 92 ? -7.164 1.091 24.592 1.00 53.91 92 LEU A CA 1
ATOM 739 C C . LEU A 1 92 ? -8.178 0.974 25.745 1.00 53.91 92 LEU A C 1
ATOM 741 O O . LEU A 1 92 ? -7.799 0.733 26.890 1.00 53.91 92 LEU A O 1
ATOM 745 N N . LEU A 1 93 ? -9.480 1.085 25.457 1.00 55.72 93 LEU A N 1
ATOM 746 C CA . LEU A 1 93 ? -10.530 0.910 26.470 1.00 55.72 93 LEU A CA 1
ATOM 747 C C . LEU A 1 93 ? -10.673 -0.543 26.949 1.00 55.72 93 LEU A C 1
ATOM 749 O O . LEU A 1 93 ? -11.091 -0.767 28.083 1.00 55.72 93 LEU A O 1
ATOM 753 N N . LYS A 1 94 ? -10.331 -1.535 26.117 1.00 55.44 94 LYS A N 1
ATOM 754 C CA . LYS A 1 94 ? -10.338 -2.948 26.528 1.00 55.44 94 LYS A CA 1
ATOM 755 C C . LYS A 1 94 ? -9.141 -3.306 27.410 1.00 55.44 94 LYS A C 1
ATOM 757 O O . LYS A 1 94 ? -9.304 -4.114 28.320 1.00 55.44 94 LYS A O 1
ATOM 762 N N . GLU A 1 95 ? -7.982 -2.693 27.187 1.00 53.41 95 GLU A N 1
ATOM 763 C CA . GLU A 1 95 ? -6.769 -2.938 27.984 1.00 53.41 95 GLU A CA 1
ATOM 764 C C . GLU A 1 95 ? -6.781 -2.204 29.338 1.00 53.41 95 GLU A C 1
ATOM 766 O O . GLU A 1 95 ? -6.208 -2.694 30.308 1.00 53.41 95 GLU A O 1
ATOM 771 N N . GLY A 1 96 ? -7.508 -1.086 29.460 1.00 51.75 96 GLY A N 1
ATOM 772 C CA . GLY A 1 96 ? -7.685 -0.360 30.728 1.00 51.75 96 GLY A CA 1
ATOM 773 C C . GLY A 1 96 ? -8.752 -0.925 31.682 1.00 51.75 96 GLY A C 1
ATOM 774 O O . GLY A 1 96 ? -8.973 -0.354 32.747 1.00 51.75 96 GLY A O 1
ATOM 775 N N . GLY A 1 97 ? -9.446 -2.009 31.311 1.00 51.47 97 GLY A N 1
ATOM 776 C CA . GLY A 1 97 ? -10.624 -2.527 32.027 1.00 51.47 97 GLY A CA 1
ATOM 777 C C . GLY A 1 97 ? -10.396 -3.738 32.942 1.00 51.47 97 GLY A C 1
ATOM 778 O O . GLY A 1 97 ? -11.350 -4.212 33.555 1.00 51.47 97 GLY A O 1
ATOM 779 N N . GLN A 1 98 ? -9.171 -4.262 33.054 1.00 52.16 98 GLN A N 1
ATOM 780 C CA . GLN A 1 98 ? -8.859 -5.419 33.906 1.00 52.16 98 GLN A CA 1
ATOM 781 C C . GLN A 1 98 ? -7.944 -5.041 35.076 1.00 52.16 98 GLN A C 1
ATOM 783 O O . GLN A 1 98 ? -6.804 -5.478 35.124 1.00 52.16 98 GLN A O 1
ATOM 788 N N . HIS A 1 99 ? -8.445 -4.257 36.033 1.00 46.16 99 HIS A N 1
ATOM 789 C CA . HIS A 1 99 ? -8.095 -4.381 37.459 1.00 46.16 99 HIS A CA 1
ATOM 790 C C . HIS A 1 99 ? -8.985 -3.461 38.303 1.00 46.16 99 HIS A C 1
ATOM 792 O O . HIS A 1 99 ? -8.612 -2.358 38.681 1.00 46.16 99 HIS A O 1
ATOM 798 N N . CYS A 1 100 ? -10.192 -3.932 38.598 1.00 46.81 100 CYS A N 1
ATOM 799 C CA . CYS A 1 100 ? -10.876 -3.591 39.839 1.00 46.81 100 CYS A CA 1
ATOM 800 C C . CYS A 1 100 ? -11.875 -4.715 40.111 1.00 46.81 100 CYS A C 1
ATOM 802 O O . CYS A 1 100 ? -12.938 -4.797 39.499 1.00 46.81 100 CYS A O 1
ATOM 804 N N . SER A 1 101 ? -11.493 -5.649 40.972 1.00 45.56 101 SER A N 1
ATOM 805 C CA . SER A 1 101 ? -12.403 -6.640 41.533 1.00 45.56 101 SER A CA 1
ATOM 806 C C . SER A 1 101 ? -12.187 -6.665 43.036 1.00 45.56 101 SER A C 1
ATOM 808 O O . SER A 1 101 ? -11.100 -7.025 43.472 1.00 45.56 101 SER A O 1
ATOM 810 N N . ALA A 1 102 ? -13.262 -6.245 43.713 1.00 45.62 102 ALA A N 1
ATOM 811 C CA . ALA A 1 102 ? -13.675 -6.452 45.103 1.00 45.62 102 ALA A CA 1
ATOM 812 C C . ALA A 1 102 ? -12.692 -6.087 46.225 1.00 45.62 102 ALA A C 1
ATOM 814 O O . ALA A 1 102 ? -11.687 -6.800 46.418 1.00 45.62 102 ALA A O 1
#